Protein AF-A0A660LXD8-F1 (afdb_monomer_lite)

Radius of gyration: 18.15 Å; chains: 1; bounding box: 42×40×46 Å

Secondary structure (DSSP, 8-state):
-PPPPP-TT-EEEE--SSS-GGGS-HHHHHHHHHHHHHTT-EEEE-TTTT----SSS--HHHHHHHHHTS---TTS----S---SS-SSPP---TTSEEEEE-STT-EEEEE---

Sequence (115 aa):
MIPDKLKPGDEVRIVAPARSASDIDERVLDRAKAALESLGLKVTFSKNAFSRSQRGCPTDDMISDIILSKNIDPKIPVIVNLDFGHTDPKFTYPVGGKCKVVAGYGTKIVIRCDD

Foldseek 3Di:
DDDDDDDQPEEDEDAAFFAAPLVDDPVVVVVVCVVCVVRNYHYHYFPCNRPHPHPRGGDPSSVVSVVVVDPDDPPDDDDDDAADPPDPPHDDADDVWDWDFDDDVPTDIDTDPDD

Structure (mmCIF, N/CA/C/O backbone):
data_AF-A0A660LXD8-F1
#
_entry.id   AF-A0A660LXD8-F1
#
loop_
_atom_site.group_PDB
_atom_site.id
_atom_site.type_symbol
_atom_site.label_atom_id
_atom_site.label_alt_id
_atom_site.label_comp_id
_atom_site.label_asym_id
_atom_site.label_entity_id
_atom_site.label_seq_id
_atom_site.pdbx_PDB_ins_code
_atom_site.Cartn_x
_atom_site.Cartn_y
_atom_site.Cartn_z
_atom_site.occupancy
_atom_site.B_iso_or_equiv
_atom_site.auth_seq_id
_atom_site.auth_comp_id
_atom_site.auth_asym_id
_atom_site.auth_atom_id
_atom_site.pdbx_PDB_model_num
ATOM 1 N N . MET A 1 1 ? -6.206 -18.544 -4.275 1.00 65.62 1 MET A N 1
ATOM 2 C CA . MET A 1 1 ? -6.345 -18.411 -2.809 1.00 65.62 1 MET A CA 1
ATOM 3 C C . MET A 1 1 ? -7.275 -17.241 -2.552 1.00 65.62 1 MET A C 1
ATOM 5 O O . MET A 1 1 ? -7.043 -16.188 -3.130 1.00 65.62 1 MET A O 1
ATOM 9 N N . ILE A 1 2 ? -8.344 -17.439 -1.785 1.00 78.88 2 ILE A N 1
ATOM 10 C CA . ILE A 1 2 ? -9.266 -16.363 -1.400 1.00 78.88 2 ILE A CA 1
ATOM 11 C C . ILE A 1 2 ? -8.930 -16.026 0.059 1.00 78.88 2 ILE A C 1
ATOM 13 O O . ILE A 1 2 ? -8.917 -16.957 0.862 1.00 78.88 2 ILE A O 1
ATOM 17 N N . PRO A 1 3 ? -8.581 -14.770 0.396 1.00 84.38 3 PRO A N 1
ATOM 18 C CA . PRO A 1 3 ? -8.282 -14.397 1.775 1.00 84.38 3 PRO A CA 1
ATOM 19 C C . PRO A 1 3 ? -9.544 -14.445 2.645 1.00 84.38 3 PRO A C 1
ATOM 21 O O . PRO A 1 3 ? -10.664 -14.336 2.137 1.00 84.38 3 PRO A O 1
ATOM 24 N N . ASP A 1 4 ? -9.354 -14.569 3.959 1.00 90.94 4 ASP A N 1
ATOM 25 C CA . ASP A 1 4 ? -10.452 -14.481 4.919 1.00 90.94 4 ASP A CA 1
ATOM 26 C C . ASP A 1 4 ? -11.161 -13.122 4.829 1.00 90.94 4 ASP A C 1
ATOM 28 O O . ASP A 1 4 ? -10.555 -12.085 4.542 1.00 90.94 4 ASP A O 1
ATOM 32 N N . LYS A 1 5 ? -12.476 -13.127 5.074 1.00 93.25 5 LYS A N 1
ATOM 33 C CA . LYS A 1 5 ? -13.266 -11.892 5.132 1.00 93.25 5 LYS A CA 1
ATOM 34 C C . LYS A 1 5 ? -12.878 -11.075 6.362 1.00 93.25 5 LYS A C 1
ATOM 36 O O . LYS A 1 5 ? -12.697 -11.646 7.436 1.00 93.25 5 LYS A O 1
ATOM 41 N N . LEU A 1 6 ? -12.861 -9.751 6.196 1.00 94.06 6 LEU A N 1
ATOM 42 C CA . LEU A 1 6 ? -12.657 -8.806 7.291 1.00 94.06 6 LEU A CA 1
ATOM 43 C C . LEU A 1 6 ? -13.751 -8.933 8.356 1.00 94.06 6 LEU A C 1
ATOM 45 O O . LEU A 1 6 ? -14.929 -9.143 8.041 1.00 94.06 6 LEU A O 1
ATOM 49 N N . LYS A 1 7 ? -13.348 -8.759 9.610 1.00 96.00 7 LYS A N 1
ATOM 50 C CA . LYS A 1 7 ? -14.187 -8.782 10.807 1.00 96.00 7 LYS A CA 1
ATOM 51 C C . LYS A 1 7 ? -13.962 -7.506 11.627 1.00 96.00 7 LYS A C 1
ATOM 53 O O . LYS A 1 7 ? -12.890 -6.906 11.548 1.00 96.00 7 LYS A O 1
ATOM 58 N N . PRO A 1 8 ? -14.941 -7.089 12.448 1.00 96.25 8 PRO A N 1
ATOM 59 C CA . PRO A 1 8 ? -14.709 -6.045 13.439 1.00 96.25 8 PRO A CA 1
ATOM 60 C C . PRO A 1 8 ? -13.499 -6.389 14.322 1.00 96.25 8 PRO A C 1
ATOM 62 O O . PRO A 1 8 ? -13.379 -7.514 14.804 1.00 96.25 8 PRO A O 1
ATOM 65 N N . GLY A 1 9 ? -12.610 -5.421 14.517 1.00 94.69 9 GLY A N 1
ATOM 66 C CA . GLY A 1 9 ? -11.327 -5.551 15.206 1.00 94.69 9 GLY A CA 1
ATOM 67 C C . GLY A 1 9 ? -10.125 -5.704 14.271 1.00 94.69 9 GLY A C 1
ATOM 68 O O . GLY A 1 9 ? -9.003 -5.435 14.704 1.00 94.69 9 GLY A O 1
ATOM 69 N N . ASP A 1 10 ? -10.335 -6.075 13.004 1.00 95.62 10 ASP A N 1
ATOM 70 C CA . ASP A 1 10 ? -9.240 -6.246 12.047 1.00 95.62 10 ASP A CA 1
ATOM 71 C C . ASP A 1 10 ? -8.562 -4.911 11.707 1.00 95.62 10 ASP A C 1
ATOM 73 O O . ASP A 1 10 ? -9.196 -3.853 11.629 1.00 95.62 10 ASP A O 1
ATOM 77 N N . GLU A 1 11 ? -7.248 -4.963 11.471 1.00 94.19 11 GLU A N 1
ATOM 78 C CA . GLU A 1 11 ? -6.471 -3.805 11.031 1.00 94.19 11 GLU A CA 1
ATOM 79 C C . GLU A 1 11 ? -6.542 -3.632 9.510 1.00 94.19 11 GLU A C 1
ATOM 81 O O . GLU A 1 11 ? -6.246 -4.548 8.740 1.00 94.19 11 GLU A O 1
ATOM 86 N N . VAL A 1 12 ? -6.848 -2.409 9.076 1.00 93.00 12 VAL A N 1
ATOM 87 C CA . VAL A 1 12 ? -6.670 -1.955 7.697 1.00 93.00 12 VAL A CA 1
ATOM 88 C C . VAL A 1 12 ? -5.561 -0.914 7.675 1.00 93.00 12 VAL A C 1
ATOM 90 O O . VAL A 1 12 ? -5.711 0.195 8.18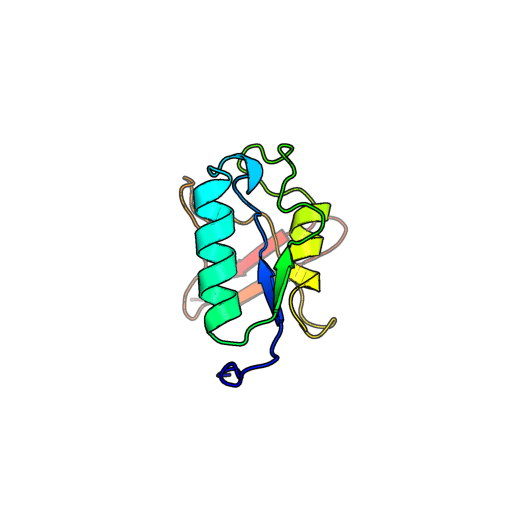8 1.00 93.00 12 VAL A O 1
ATOM 93 N N . ARG A 1 13 ? -4.441 -1.271 7.044 1.00 94.50 13 ARG A N 1
ATOM 94 C CA . ARG A 1 13 ? -3.315 -0.363 6.833 1.00 94.50 13 ARG A CA 1
ATOM 95 C C . ARG A 1 13 ? -3.412 0.328 5.480 1.00 94.50 13 ARG A C 1
ATOM 97 O O . ARG A 1 13 ? -3.423 -0.328 4.439 1.00 94.50 13 ARG A O 1
ATOM 104 N N . ILE A 1 14 ? -3.421 1.653 5.502 1.00 93.44 14 ILE A N 1
ATOM 105 C CA . ILE A 1 14 ? -3.383 2.511 4.324 1.00 93.44 14 ILE A CA 1
ATOM 106 C C . ILE A 1 14 ? -1.927 2.714 3.898 1.00 93.44 14 ILE A C 1
ATOM 108 O O . ILE A 1 14 ? -1.087 3.161 4.681 1.00 93.44 14 ILE A O 1
ATOM 112 N N . VAL A 1 15 ? -1.642 2.395 2.637 1.00 92.19 15 VAL A N 1
ATOM 113 C CA . VAL A 1 15 ? -0.357 2.629 1.964 1.00 92.19 15 VAL A CA 1
ATOM 114 C C . VAL A 1 15 ? -0.594 3.569 0.786 1.00 92.19 15 VAL A C 1
ATOM 116 O O . VAL A 1 15 ? -1.609 3.454 0.100 1.00 92.19 15 VAL A O 1
ATOM 119 N N . ALA A 1 16 ? 0.330 4.495 0.537 1.00 89.94 16 ALA A N 1
ATOM 120 C CA . ALA A 1 16 ? 0.173 5.509 -0.504 1.00 89.94 16 ALA A CA 1
ATOM 121 C C . ALA A 1 16 ? 1.431 5.555 -1.391 1.00 89.94 16 ALA A C 1
ATOM 123 O O . ALA A 1 16 ? 2.289 6.392 -1.149 1.00 89.94 16 ALA A O 1
ATOM 124 N N . PRO A 1 17 ? 1.595 4.619 -2.351 1.00 84.75 17 PRO A N 1
ATOM 125 C CA . PRO A 1 17 ? 2.845 4.442 -3.100 1.00 84.75 17 PRO A CA 1
ATOM 126 C C . PRO A 1 17 ? 3.029 5.380 -4.303 1.00 84.75 17 PRO A C 1
ATOM 128 O O . PRO A 1 17 ? 4.151 5.528 -4.781 1.00 84.75 17 PRO A O 1
ATOM 131 N N . ALA A 1 18 ? 1.940 5.955 -4.826 1.00 81.50 18 ALA A N 1
ATOM 132 C CA . ALA A 1 18 ? 1.958 6.768 -6.047 1.00 81.50 18 ALA A CA 1
ATOM 133 C C . ALA A 1 18 ? 1.758 8.272 -5.797 1.00 81.50 18 ALA A C 1
ATOM 135 O O . ALA A 1 18 ? 2.420 9.096 -6.428 1.00 81.50 18 ALA A O 1
ATOM 136 N N . ARG A 1 19 ? 0.828 8.633 -4.903 1.00 84.31 19 ARG A N 1
ATOM 137 C CA . ARG A 1 19 ? 0.614 10.010 -4.439 1.00 84.31 19 ARG A CA 1
ATOM 138 C C . ARG A 1 19 ? 0.560 10.034 -2.922 1.00 84.31 19 ARG A C 1
ATOM 140 O O . ARG A 1 19 ? 0.137 9.058 -2.305 1.00 84.31 19 ARG A O 1
ATOM 147 N N . SER A 1 20 ? 0.956 11.161 -2.342 1.00 89.06 20 SER A N 1
ATOM 148 C CA . SER A 1 20 ? 0.957 11.339 -0.897 1.00 89.06 20 SER A CA 1
ATOM 149 C C . SER A 1 20 ? -0.473 11.431 -0.371 1.00 89.06 20 SER A C 1
ATOM 151 O O . SER A 1 20 ? -1.305 12.124 -0.954 1.00 89.06 20 SER A O 1
ATOM 153 N N . ALA A 1 21 ? -0.756 10.819 0.779 1.00 90.25 21 ALA A N 1
ATOM 154 C CA . ALA A 1 21 ? -2.004 11.068 1.501 1.00 90.25 21 ALA A CA 1
ATOM 155 C C . ALA A 1 21 ? -2.150 12.553 1.888 1.00 90.25 21 ALA A C 1
ATOM 157 O O . ALA A 1 21 ? -3.266 13.048 1.997 1.00 90.25 21 ALA A O 1
ATOM 158 N N . SER A 1 22 ? -1.034 13.285 1.998 1.00 90.69 22 SER A N 1
ATOM 159 C CA . SER A 1 22 ? -1.000 14.737 2.221 1.00 90.69 22 SER A CA 1
ATOM 160 C C . SER A 1 22 ? -1.496 15.566 1.030 1.00 90.69 22 SER A C 1
ATOM 162 O O . SER A 1 22 ? -1.546 16.792 1.133 1.00 90.69 22 SER A O 1
ATOM 164 N N . ASP A 1 23 ? -1.765 14.945 -0.121 1.00 90.06 23 ASP A N 1
ATOM 165 C CA . ASP A 1 23 ? -2.377 15.608 -1.279 1.00 90.06 23 ASP A CA 1
ATOM 166 C C . ASP A 1 23 ? -3.917 15.587 -1.200 1.00 90.06 23 ASP A C 1
ATOM 168 O O . ASP A 1 23 ? -4.590 16.220 -2.014 1.00 90.06 23 ASP A O 1
ATOM 172 N N . ILE A 1 24 ? -4.478 14.854 -0.233 1.00 90.81 24 ILE A N 1
ATOM 173 C CA . ILE A 1 24 ? -5.913 14.759 0.039 1.00 90.81 24 ILE A CA 1
ATOM 174 C C . ILE A 1 24 ? -6.269 15.780 1.125 1.00 90.81 24 ILE A C 1
ATOM 176 O O . ILE A 1 24 ? -5.522 15.962 2.083 1.00 90.81 24 ILE A O 1
ATOM 180 N N . ASP A 1 25 ? -7.423 16.435 0.984 1.00 95.12 25 ASP A N 1
ATOM 181 C CA . ASP A 1 25 ? -7.952 17.332 2.014 1.00 95.12 25 ASP A CA 1
ATOM 182 C C . ASP A 1 25 ? -8.145 16.590 3.348 1.00 95.12 25 ASP A C 1
ATOM 184 O O . ASP A 1 25 ? -8.709 15.493 3.391 1.00 95.12 25 ASP A O 1
ATOM 188 N N . GLU A 1 26 ? -7.700 17.204 4.444 1.00 94.06 26 GLU A N 1
ATOM 189 C CA . GLU A 1 26 ? -7.715 16.601 5.781 1.00 94.06 26 GLU A CA 1
ATOM 190 C C . GLU A 1 26 ? -9.126 16.166 6.202 1.00 94.06 26 GLU A C 1
ATOM 192 O O . GLU A 1 26 ? -9.312 15.060 6.705 1.00 94.06 26 GLU A O 1
ATOM 197 N N . ARG A 1 27 ? -10.161 16.956 5.882 1.00 95.81 27 ARG A N 1
ATOM 198 C CA . ARG A 1 27 ? -11.550 16.615 6.234 1.00 95.81 27 ARG A CA 1
ATOM 199 C C . ARG A 1 27 ? -12.045 15.406 5.456 1.00 95.81 27 ARG A C 1
ATOM 201 O O . ARG A 1 27 ? -12.890 14.657 5.946 1.00 95.81 27 ARG A O 1
ATOM 208 N N . VAL A 1 28 ? -11.570 15.232 4.224 1.00 96.12 28 VAL A N 1
ATOM 209 C CA . VAL A 1 28 ? -11.881 14.050 3.413 1.00 96.12 28 VAL A CA 1
ATOM 210 C C . VAL A 1 28 ? -11.194 12.825 4.004 1.00 96.12 28 VAL A C 1
ATOM 212 O O . VAL A 1 28 ? -11.834 11.779 4.129 1.00 96.12 28 VAL A O 1
ATOM 215 N N . LEU A 1 29 ? -9.932 12.960 4.415 1.00 94.62 29 LEU A N 1
ATOM 216 C CA . LEU A 1 29 ? -9.181 11.880 5.045 1.00 94.62 29 LEU A CA 1
ATOM 217 C C . LEU A 1 29 ? -9.820 11.442 6.370 1.00 94.62 29 LEU A C 1
ATOM 219 O O . LEU A 1 29 ? -10.026 10.247 6.580 1.00 94.62 29 LEU A O 1
ATOM 223 N N . ASP A 1 30 ? -10.219 12.395 7.211 1.00 96.25 30 ASP A N 1
ATOM 224 C CA . ASP A 1 30 ? -10.890 12.131 8.485 1.00 96.25 30 ASP A CA 1
ATOM 225 C C . ASP A 1 30 ? -12.237 11.441 8.290 1.00 96.25 30 ASP A C 1
ATOM 227 O O . ASP A 1 30 ? -12.547 10.468 8.976 1.00 96.25 30 ASP A O 1
ATOM 231 N N . ARG A 1 31 ? -13.033 11.891 7.312 1.00 97.62 31 ARG A N 1
ATOM 232 C CA . ARG A 1 31 ? -14.303 11.235 6.969 1.00 97.62 31 ARG A CA 1
ATOM 233 C C . ARG A 1 31 ? -14.086 9.808 6.487 1.00 97.62 31 ARG A C 1
ATOM 235 O O . ARG A 1 31 ? -14.823 8.916 6.897 1.00 97.62 31 ARG A O 1
ATOM 242 N N . ALA A 1 32 ? -13.088 9.584 5.634 1.00 96.06 32 ALA A N 1
ATOM 243 C CA . ALA A 1 32 ? -12.762 8.251 5.140 1.00 96.06 32 ALA A CA 1
ATOM 244 C C . ALA A 1 32 ? -12.299 7.330 6.278 1.00 96.06 32 ALA A C 1
ATOM 246 O O . ALA A 1 32 ? -12.748 6.187 6.370 1.00 96.06 32 ALA A O 1
ATOM 247 N N . LYS A 1 33 ? -11.455 7.843 7.179 1.00 96.50 33 LYS A N 1
ATOM 248 C CA . LYS A 1 33 ? -11.001 7.121 8.368 1.00 96.50 33 LYS A CA 1
ATOM 249 C C . LYS A 1 33 ? -12.173 6.772 9.287 1.00 96.50 33 LYS A C 1
ATOM 251 O O . LYS A 1 33 ? -12.357 5.599 9.593 1.00 96.50 33 LYS A O 1
ATOM 256 N N . ALA A 1 34 ? -13.002 7.751 9.646 1.00 97.38 34 ALA A N 1
ATOM 257 C CA . ALA A 1 34 ? -14.167 7.546 10.502 1.00 97.38 34 ALA A CA 1
ATOM 258 C C . ALA A 1 34 ? -15.169 6.555 9.890 1.00 97.38 34 ALA A C 1
ATOM 260 O O . ALA A 1 34 ? -15.743 5.738 10.604 1.00 97.38 34 ALA A O 1
ATOM 261 N N . ALA A 1 35 ? -15.354 6.578 8.566 1.00 97.62 35 ALA A N 1
ATOM 262 C CA . ALA A 1 35 ? -16.205 5.614 7.880 1.00 97.62 35 ALA A CA 1
ATOM 263 C C . ALA A 1 35 ? -15.674 4.181 8.039 1.00 97.62 35 ALA A C 1
ATOM 265 O O . ALA A 1 35 ? -16.442 3.288 8.389 1.00 97.62 35 ALA A O 1
ATOM 266 N N . LEU A 1 36 ? -14.371 3.958 7.852 1.00 96.19 36 LEU A N 1
ATOM 267 C CA . LEU A 1 36 ? -13.753 2.643 8.049 1.00 96.19 36 LEU A CA 1
ATOM 268 C C . LEU A 1 36 ? -13.802 2.199 9.519 1.00 96.19 36 LEU A C 1
ATOM 270 O O . LEU A 1 36 ? -14.152 1.055 9.801 1.00 96.19 36 LEU A O 1
ATOM 274 N N . GLU A 1 37 ? -13.520 3.104 10.455 1.00 97.19 37 GLU A N 1
ATOM 275 C CA . GLU A 1 37 ? -13.595 2.824 11.895 1.00 97.19 37 GLU A CA 1
ATOM 276 C C . GLU A 1 37 ? -15.029 2.522 12.353 1.00 97.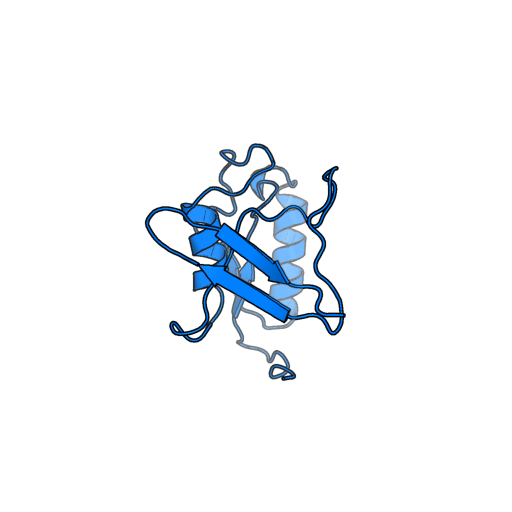19 37 GLU A C 1
ATOM 278 O O . GLU A 1 37 ? -15.232 1.657 13.205 1.00 97.19 37 GLU A O 1
ATOM 283 N N . SER A 1 38 ? -16.044 3.138 11.735 1.00 97.31 38 SER A N 1
ATOM 284 C CA . SER A 1 38 ? -17.459 2.852 12.025 1.00 97.31 38 SER A CA 1
ATOM 285 C C . SER A 1 38 ? -17.882 1.425 11.651 1.00 97.31 38 SER A C 1
ATOM 287 O O . SER A 1 38 ? -18.831 0.893 12.223 1.00 97.31 38 SER A O 1
ATOM 289 N N . LEU A 1 39 ? -17.143 0.773 10.744 1.00 96.19 39 LEU A N 1
ATOM 290 C CA . LEU A 1 39 ? -17.300 -0.649 10.414 1.00 96.19 39 LEU A CA 1
ATOM 291 C C . LEU A 1 39 ? -16.627 -1.573 11.447 1.00 96.19 39 LEU A C 1
ATOM 293 O O . LEU A 1 39 ? -16.600 -2.790 11.266 1.00 96.19 39 LEU A O 1
ATOM 297 N N . GLY A 1 40 ? -16.067 -1.009 12.521 1.00 96.44 40 GLY A N 1
ATOM 298 C CA . GLY A 1 40 ? -15.324 -1.729 13.549 1.00 96.44 40 GLY A CA 1
ATOM 299 C C . GLY A 1 40 ? -13.878 -2.032 13.165 1.00 96.44 40 GLY A C 1
ATOM 300 O O . GLY A 1 40 ? -13.258 -2.858 13.822 1.00 96.44 40 GLY A O 1
ATOM 301 N N . LEU A 1 41 ? -13.333 -1.419 12.111 1.00 97.19 41 LEU A N 1
ATOM 302 C CA . LEU A 1 41 ? -11.963 -1.667 11.655 1.00 97.19 41 LEU A CA 1
ATOM 303 C C . LEU A 1 41 ? -10.971 -0.734 12.353 1.00 97.19 41 LEU A C 1
ATOM 305 O O . LEU A 1 41 ? -11.264 0.431 12.613 1.00 97.19 41 LEU A O 1
ATOM 309 N N . LYS A 1 42 ? -9.755 -1.217 12.598 1.00 96.62 42 LYS A N 1
ATOM 310 C CA .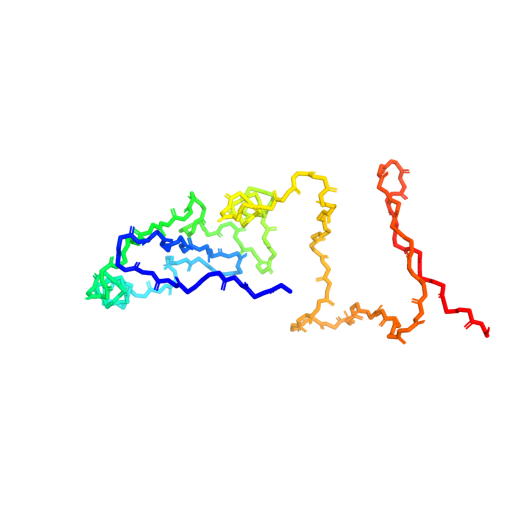 LYS A 1 42 ? -8.650 -0.389 13.090 1.00 96.62 42 LYS A CA 1
ATOM 311 C C . LYS A 1 42 ? -7.883 0.188 11.904 1.00 96.62 42 LYS A C 1
ATOM 313 O O . LYS A 1 42 ? -7.200 -0.548 11.197 1.00 96.62 42 LYS A O 1
ATOM 318 N N . VAL A 1 43 ? -7.961 1.499 11.692 1.00 96.31 43 VAL A N 1
ATOM 319 C CA . VAL A 1 43 ? -7.272 2.155 10.569 1.00 96.31 43 VAL A CA 1
ATOM 320 C C . VAL A 1 43 ? -5.872 2.607 10.978 1.00 96.31 43 VAL A C 1
ATOM 322 O O . VAL A 1 43 ? -5.703 3.353 11.943 1.00 96.31 43 VAL A O 1
ATOM 325 N N . THR A 1 44 ? -4.857 2.194 10.219 1.00 95.19 44 THR A N 1
ATOM 326 C CA . THR A 1 44 ? -3.466 2.646 10.383 1.00 95.19 44 THR A CA 1
ATOM 327 C C . THR A 1 44 ? -2.914 3.190 9.070 1.00 95.19 44 THR A C 1
ATOM 329 O O . THR A 1 44 ? -3.407 2.864 7.994 1.00 95.19 44 THR A O 1
ATOM 332 N N . PHE A 1 45 ? -1.881 4.027 9.140 1.00 93.94 45 PHE A N 1
ATOM 333 C CA . PHE A 1 45 ? -1.167 4.539 7.968 1.00 93.94 45 PHE A CA 1
ATOM 334 C C . PHE A 1 45 ? 0.269 4.023 7.979 1.00 93.94 45 PHE A C 1
ATOM 336 O O . PHE A 1 45 ? 0.876 3.892 9.044 1.00 93.94 45 PHE A O 1
ATOM 343 N N . SER A 1 46 ? 0.817 3.719 6.803 1.00 93.06 46 SER A N 1
ATOM 344 C CA . SER A 1 46 ? 2.225 3.343 6.682 1.00 93.06 46 SER A CA 1
ATOM 345 C C . SER A 1 46 ? 3.146 4.526 6.979 1.00 93.06 46 SER A C 1
ATOM 347 O O . SER A 1 46 ? 2.744 5.688 6.871 1.00 93.06 46 SER A O 1
ATOM 349 N N . LYS A 1 47 ? 4.403 4.229 7.326 1.00 91.75 47 LYS A N 1
ATOM 350 C CA . LYS A 1 47 ? 5.402 5.236 7.705 1.00 91.75 47 LYS A CA 1
ATOM 351 C C . LYS A 1 47 ? 5.522 6.344 6.654 1.00 91.75 47 LYS A C 1
ATOM 353 O O . LYS A 1 47 ? 5.636 7.514 7.009 1.00 91.75 47 LYS A O 1
ATOM 358 N N . ASN A 1 48 ? 5.464 5.981 5.374 1.00 91.56 48 ASN A N 1
ATOM 359 C CA . ASN A 1 48 ? 5.661 6.903 4.260 1.00 91.56 48 ASN A CA 1
ATOM 360 C C . ASN A 1 48 ? 4.360 7.354 3.581 1.00 91.56 48 ASN A C 1
ATOM 362 O O . ASN A 1 48 ? 4.431 8.037 2.559 1.00 91.56 48 ASN A O 1
ATOM 366 N N . ALA A 1 49 ? 3.182 7.031 4.129 1.00 91.12 49 ALA A N 1
ATOM 367 C CA . ALA A 1 49 ? 1.898 7.366 3.503 1.00 91.12 49 ALA A CA 1
ATOM 368 C C . ALA A 1 49 ? 1.727 8.877 3.244 1.00 91.12 49 ALA A C 1
ATOM 370 O O . ALA A 1 49 ? 1.116 9.278 2.258 1.00 91.12 49 ALA A O 1
ATOM 371 N N . PHE A 1 50 ? 2.318 9.718 4.095 1.00 91.69 50 PHE A N 1
ATOM 372 C CA . PHE A 1 50 ? 2.263 11.181 3.997 1.00 91.69 50 PHE A CA 1
ATOM 373 C C . PHE A 1 50 ? 3.517 11.802 3.362 1.00 91.69 50 PHE A C 1
ATOM 375 O O . PHE A 1 50 ? 3.586 13.022 3.200 1.00 91.69 50 PHE A O 1
ATOM 382 N N . SER A 1 51 ? 4.500 10.991 2.954 1.00 88.81 51 SER A N 1
ATOM 383 C CA . SER A 1 51 ? 5.714 11.487 2.300 1.00 88.81 51 SER A CA 1
ATOM 384 C C . SER A 1 51 ? 5.406 12.035 0.906 1.00 88.81 51 SER A C 1
ATOM 386 O O . SER A 1 51 ? 4.660 11.421 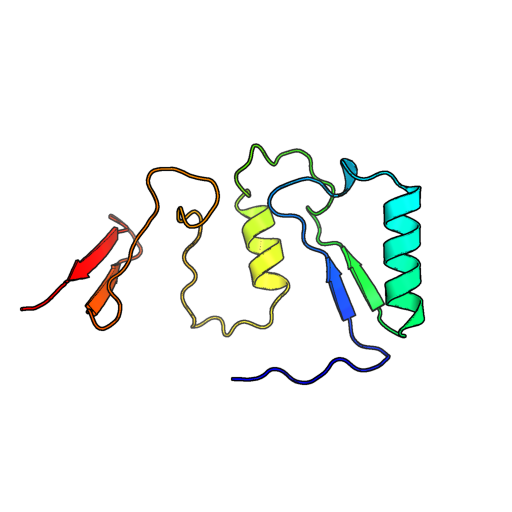0.142 1.00 88.81 51 SER A O 1
ATOM 388 N N . ARG A 1 52 ? 6.014 13.175 0.555 1.00 85.12 52 ARG A N 1
ATOM 389 C CA . ARG A 1 52 ? 5.953 13.797 -0.782 1.00 85.12 52 ARG A CA 1
ATOM 390 C C . ARG A 1 52 ? 7.185 13.496 -1.646 1.00 85.12 52 ARG A C 1
ATOM 392 O O . ARG A 1 52 ? 7.398 14.140 -2.666 1.00 85.12 52 ARG A O 1
ATOM 399 N N . SER A 1 53 ? 7.998 12.510 -1.267 1.00 74.94 53 SER A N 1
ATOM 400 C CA . SER A 1 53 ? 9.152 12.063 -2.068 1.00 74.94 53 SER A CA 1
ATOM 401 C C . SER A 1 53 ? 8.760 11.331 -3.362 1.00 74.94 53 SER A C 1
ATOM 403 O O . SER A 1 53 ? 9.618 11.050 -4.196 1.00 74.94 53 SER A O 1
ATOM 405 N N . GLN A 1 54 ? 7.472 11.031 -3.534 1.00 66.38 54 GLN A N 1
ATOM 406 C CA . GLN A 1 54 ? 6.901 10.276 -4.644 1.00 66.38 54 GLN A CA 1
ATOM 407 C C . GLN A 1 54 ? 6.854 11.128 -5.916 1.00 66.38 54 GLN A C 1
ATOM 409 O O . GLN A 1 54 ? 5.969 11.963 -6.086 1.00 66.38 54 GLN A O 1
ATOM 414 N N . ARG A 1 55 ? 7.792 10.922 -6.844 1.00 66.19 55 ARG A N 1
ATOM 415 C CA . ARG A 1 55 ? 7.756 11.557 -8.178 1.00 66.19 55 ARG A CA 1
ATOM 416 C C . ARG A 1 55 ? 7.137 10.625 -9.220 1.00 66.19 55 ARG A C 1
ATOM 418 O O . ARG A 1 55 ? 7.745 10.364 -10.250 1.00 66.19 55 ARG A O 1
ATOM 425 N N . GLY A 1 56 ? 5.976 10.050 -8.915 1.00 68.00 56 GLY A N 1
ATOM 426 C CA . GLY A 1 56 ? 5.317 9.059 -9.778 1.00 68.00 56 GLY A CA 1
ATOM 427 C C . GLY A 1 56 ? 5.920 7.649 -9.726 1.00 68.00 56 GLY A C 1
ATOM 428 O O . GLY A 1 56 ? 5.302 6.721 -10.235 1.00 68.00 56 GLY A O 1
ATOM 429 N N . CYS A 1 57 ? 7.057 7.472 -9.047 1.00 72.75 57 CYS A N 1
ATOM 430 C CA . CYS A 1 57 ? 7.636 6.171 -8.729 1.00 72.75 57 CYS A CA 1
ATOM 431 C C . CYS A 1 57 ? 7.770 6.017 -7.204 1.00 72.75 57 CYS A C 1
ATOM 433 O O . CYS A 1 57 ? 8.217 6.965 -6.543 1.00 72.75 57 CYS A O 1
ATOM 435 N N . PRO A 1 58 ? 7.406 4.854 -6.638 1.00 82.31 58 PRO A N 1
ATOM 436 C CA . PRO A 1 58 ? 7.627 4.572 -5.226 1.00 82.31 58 PRO A CA 1
ATOM 437 C C . PRO A 1 58 ? 9.128 4.449 -4.934 1.00 82.31 58 PRO A C 1
ATOM 439 O O . PRO A 1 58 ? 9.891 3.933 -5.750 1.00 82.31 58 PRO A O 1
ATOM 442 N N . THR A 1 59 ? 9.558 4.912 -3.761 1.00 86.62 59 THR A N 1
ATOM 443 C CA . THR A 1 59 ? 10.924 4.677 -3.266 1.00 86.62 59 THR A CA 1
ATOM 444 C C . THR A 1 59 ? 11.037 3.296 -2.613 1.00 86.62 59 THR A C 1
ATOM 446 O O . THR A 1 59 ? 10.024 2.681 -2.272 1.00 86.62 59 THR A O 1
ATOM 449 N N . ASP A 1 60 ? 12.259 2.821 -2.369 1.00 87.12 60 ASP A N 1
ATOM 450 C CA . ASP A 1 60 ? 12.506 1.525 -1.714 1.00 87.12 60 ASP A CA 1
ATOM 451 C C . ASP A 1 60 ? 11.837 1.417 -0.331 1.00 87.12 60 ASP A C 1
ATOM 453 O O . ASP A 1 60 ? 11.259 0.384 0.014 1.00 87.12 60 ASP A O 1
ATOM 457 N N . ASP A 1 61 ? 11.823 2.507 0.441 1.00 86.94 61 ASP A N 1
ATOM 458 C CA . ASP A 1 61 ? 11.128 2.571 1.734 1.00 86.94 61 ASP A CA 1
ATOM 459 C C . ASP A 1 61 ? 9.610 2.385 1.590 1.00 86.94 61 ASP A C 1
ATOM 461 O O . ASP A 1 61 ? 8.950 1.781 2.434 1.00 86.94 61 ASP A O 1
ATOM 465 N N . MET A 1 62 ? 9.034 2.884 0.501 1.00 87.69 62 MET A N 1
ATOM 466 C CA . MET A 1 62 ? 7.601 2.786 0.230 1.00 87.69 62 MET A CA 1
ATOM 467 C C . MET A 1 62 ? 7.208 1.423 -0.317 1.00 87.69 62 MET A C 1
ATOM 469 O O . MET A 1 62 ? 6.155 0.887 0.023 1.00 87.69 62 MET A O 1
ATOM 473 N N . ILE A 1 63 ? 8.073 0.844 -1.142 1.00 88.69 63 ILE A N 1
ATOM 474 C CA . ILE A 1 63 ? 7.977 -0.555 -1.542 1.00 88.69 63 ILE A CA 1
ATOM 475 C C . ILE A 1 63 ? 8.003 -1.439 -0.292 1.00 88.69 63 ILE A C 1
ATOM 477 O O . ILE A 1 63 ? 7.176 -2.342 -0.161 1.00 88.69 63 ILE A O 1
ATOM 481 N N . SER A 1 64 ? 8.890 -1.137 0.657 1.00 87.81 64 SER A N 1
ATOM 482 C CA . SER A 1 64 ? 8.970 -1.850 1.931 1.00 87.81 64 SER A CA 1
ATOM 483 C C . SER A 1 64 ? 7.680 -1.707 2.737 1.00 87.81 64 SER A C 1
ATOM 485 O O . SER A 1 64 ? 7.164 -2.713 3.216 1.00 87.81 64 SER A O 1
ATOM 487 N N . ASP A 1 65 ? 7.092 -0.508 2.814 1.00 89.62 65 ASP A N 1
ATOM 488 C CA . ASP A 1 65 ? 5.776 -0.307 3.438 1.00 89.62 65 ASP A CA 1
ATOM 489 C C . ASP A 1 65 ? 4.699 -1.213 2.816 1.00 89.62 65 ASP A C 1
ATOM 491 O O . ASP A 1 65 ? 3.897 -1.796 3.545 1.00 89.62 65 ASP A O 1
ATOM 495 N N . ILE A 1 66 ? 4.680 -1.370 1.486 1.00 88.00 66 ILE A N 1
ATOM 496 C CA . ILE A 1 66 ? 3.722 -2.248 0.795 1.00 88.00 66 ILE A CA 1
ATOM 497 C C . ILE A 1 66 ? 3.975 -3.712 1.155 1.00 88.00 66 ILE A C 1
ATOM 499 O O . ILE A 1 66 ? 3.048 -4.396 1.591 1.00 88.00 66 ILE A O 1
ATOM 503 N N . ILE A 1 67 ? 5.208 -4.195 0.988 1.00 87.44 67 ILE A N 1
ATOM 504 C CA . ILE A 1 67 ? 5.553 -5.607 1.202 1.00 87.44 67 ILE A CA 1
ATOM 505 C C . ILE A 1 67 ? 5.307 -5.988 2.664 1.00 87.44 67 ILE A C 1
ATOM 507 O O . ILE A 1 67 ? 4.631 -6.977 2.926 1.00 87.44 67 ILE A O 1
ATOM 511 N N . LEU A 1 68 ? 5.773 -5.167 3.608 1.00 85.19 68 LEU A N 1
ATOM 512 C CA . LEU A 1 68 ? 5.642 -5.410 5.047 1.00 85.19 68 LEU A CA 1
ATOM 513 C C . LEU A 1 68 ? 4.224 -5.152 5.576 1.00 85.19 68 LEU A C 1
ATOM 515 O O . LEU A 1 68 ? 3.880 -5.626 6.657 1.00 85.19 68 LEU A O 1
ATOM 519 N N . SER A 1 69 ? 3.373 -4.425 4.838 1.00 85.50 69 SER A N 1
ATOM 520 C CA . SER A 1 69 ? 1.939 -4.337 5.164 1.00 85.50 69 SER A CA 1
ATOM 521 C C . SER A 1 69 ? 1.190 -5.648 4.919 1.00 85.50 69 SER A C 1
ATOM 523 O O . SER A 1 69 ? 0.046 -5.794 5.352 1.00 85.50 69 SER A O 1
ATOM 525 N N . LYS A 1 70 ? 1.806 -6.596 4.208 1.00 79.56 70 LYS A N 1
ATOM 526 C CA . LYS A 1 70 ? 1.231 -7.895 3.881 1.00 79.56 70 LYS A CA 1
ATOM 527 C C . LYS A 1 70 ? 2.032 -8.991 4.576 1.00 79.56 70 LYS A C 1
ATOM 529 O O . LYS A 1 70 ? 3.253 -8.938 4.648 1.00 79.56 70 LYS A O 1
ATOM 534 N N . ASN A 1 71 ? 1.345 -10.033 5.034 1.00 76.81 71 ASN A N 1
ATOM 535 C CA . ASN A 1 71 ? 2.008 -11.247 5.501 1.00 76.81 71 ASN A CA 1
ATOM 536 C C . ASN A 1 71 ? 2.363 -12.136 4.297 1.00 76.81 71 ASN A C 1
ATOM 538 O O . ASN A 1 71 ? 1.738 -13.171 4.067 1.00 76.81 71 ASN A O 1
ATOM 542 N N . ILE A 1 72 ? 3.279 -11.657 3.453 1.00 79.44 72 ILE A N 1
ATOM 543 C CA . ILE A 1 72 ? 3.793 -12.415 2.308 1.00 79.44 72 ILE A CA 1
ATOM 544 C C . ILE A 1 72 ? 4.855 -13.379 2.837 1.00 79.44 72 ILE A C 1
ATOM 546 O O . ILE A 1 72 ? 5.722 -12.975 3.610 1.00 79.44 72 ILE A O 1
ATOM 550 N N . ASP A 1 73 ? 4.796 -14.647 2.421 1.00 80.25 73 ASP A N 1
ATOM 551 C CA . ASP A 1 73 ? 5.847 -15.618 2.741 1.00 80.25 73 ASP A CA 1
ATOM 552 C C . ASP A 1 73 ? 7.200 -15.070 2.244 1.00 80.25 73 ASP A C 1
ATOM 554 O O . ASP A 1 73 ? 7.320 -14.760 1.054 1.00 80.25 73 ASP A O 1
ATOM 558 N N . PRO A 1 74 ? 8.225 -14.954 3.110 1.00 79.88 74 PRO A N 1
ATOM 559 C CA . PRO A 1 74 ? 9.523 -14.388 2.742 1.00 79.88 74 PRO A CA 1
ATOM 560 C C . PRO A 1 74 ? 10.240 -15.150 1.616 1.00 79.88 74 PRO A C 1
ATOM 562 O O . PRO A 1 74 ? 11.207 -14.641 1.052 1.00 79.88 74 PRO A O 1
ATOM 565 N N . LYS A 1 75 ? 9.795 -16.364 1.271 1.00 82.25 75 LYS A N 1
ATOM 566 C CA . LYS A 1 75 ? 10.313 -17.147 0.139 1.00 82.25 75 LYS A CA 1
ATOM 567 C C . LYS A 1 75 ? 9.723 -16.731 -1.208 1.00 82.25 75 LYS A C 1
ATOM 569 O O . LYS A 1 75 ? 10.231 -17.172 -2.239 1.00 82.25 75 LYS A O 1
ATOM 574 N N . ILE A 1 76 ? 8.657 -15.931 -1.228 1.00 82.62 76 ILE A N 1
ATOM 575 C CA . ILE A 1 76 ? 8.049 -15.445 -2.467 1.00 82.62 76 ILE A CA 1
ATOM 576 C C . ILE A 1 76 ? 8.908 -14.293 -3.008 1.00 82.62 76 ILE A C 1
ATOM 578 O O . ILE A 1 76 ? 9.015 -13.254 -2.354 1.00 82.62 76 ILE A O 1
ATOM 582 N N . PRO A 1 77 ? 9.514 -14.429 -4.202 1.00 81.69 77 PRO A N 1
ATOM 583 C CA . PRO A 1 77 ? 10.277 -13.343 -4.799 1.00 81.69 77 PRO A CA 1
ATOM 584 C C . PRO A 1 77 ? 9.344 -12.199 -5.209 1.00 81.69 77 PRO A C 1
ATOM 586 O O . PRO A 1 77 ? 8.310 -12.422 -5.840 1.00 81.69 77 PRO A O 1
ATOM 589 N N . VAL A 1 78 ? 9.737 -10.965 -4.892 1.00 84.56 78 VAL A N 1
ATOM 590 C CA . VAL A 1 78 ? 9.003 -9.749 -5.266 1.00 84.56 78 VAL A CA 1
ATOM 591 C C . VAL A 1 78 ? 9.795 -8.992 -6.328 1.00 84.56 78 VAL A C 1
ATOM 593 O O . VAL A 1 78 ? 10.985 -8.737 -6.159 1.00 84.56 78 VAL A O 1
ATOM 596 N N . ILE A 1 79 ? 9.128 -8.626 -7.423 1.00 84.94 79 ILE A N 1
ATOM 597 C CA . ILE A 1 79 ? 9.675 -7.755 -8.469 1.00 84.94 79 ILE A CA 1
ATOM 598 C C . ILE A 1 79 ? 8.917 -6.435 -8.410 1.00 84.94 79 ILE A C 1
ATOM 600 O O . ILE A 1 79 ? 7.688 -6.427 -8.344 1.00 84.94 79 ILE A O 1
ATOM 604 N N . VAL A 1 80 ? 9.650 -5.328 -8.433 1.00 84.81 80 VAL A N 1
ATOM 605 C CA . VAL A 1 80 ? 9.107 -3.970 -8.306 1.00 84.81 80 VAL A CA 1
ATOM 606 C C . VAL A 1 80 ? 9.536 -3.114 -9.492 1.00 84.81 80 VAL A C 1
ATOM 608 O O . VAL A 1 80 ? 10.427 -3.506 -10.242 1.00 84.81 80 VAL A O 1
ATOM 611 N N . ASN A 1 81 ? 8.895 -1.955 -9.659 1.00 80.31 81 ASN A N 1
ATOM 612 C CA . ASN A 1 81 ? 9.169 -1.002 -10.744 1.00 80.31 81 ASN A CA 1
ATOM 613 C C . ASN A 1 81 ? 8.992 -1.586 -12.158 1.00 80.31 81 ASN A C 1
ATOM 615 O O . ASN A 1 81 ? 9.729 -1.241 -13.075 1.00 80.31 81 ASN A O 1
ATOM 619 N N . LEU A 1 82 ? 8.013 -2.478 -12.334 1.00 84.38 82 LEU A N 1
ATOM 620 C CA . LEU A 1 82 ? 7.590 -2.941 -13.655 1.00 84.38 82 LEU A CA 1
ATOM 621 C C . LEU A 1 82 ? 6.476 -2.044 -14.217 1.00 84.38 82 LEU A C 1
ATOM 623 O O . LEU A 1 82 ? 5.549 -1.656 -13.502 1.00 84.38 82 LEU A O 1
ATOM 627 N N . ASP A 1 83 ? 6.544 -1.776 -15.518 1.00 83.81 83 ASP A N 1
ATOM 628 C CA . ASP A 1 83 ? 5.610 -0.917 -16.247 1.00 83.81 83 ASP A CA 1
ATOM 629 C C . ASP A 1 83 ? 4.298 -1.632 -16.610 1.00 83.81 83 ASP A C 1
ATOM 631 O O . ASP A 1 83 ? 4.169 -2.207 -17.685 1.00 83.81 83 ASP A O 1
ATOM 635 N N . PHE A 1 84 ? 3.294 -1.598 -15.730 1.00 77.00 84 PHE A N 1
ATOM 636 C CA . PHE A 1 84 ? 1.995 -2.263 -15.967 1.00 77.00 84 PHE A CA 1
ATOM 637 C C . PHE A 1 84 ? 0.795 -1.315 -16.133 1.00 77.00 84 PHE A C 1
ATOM 639 O O . PHE A 1 84 ? -0.314 -1.769 -16.411 1.00 77.00 84 PHE A O 1
ATOM 646 N N . GLY A 1 85 ? 0.982 -0.012 -15.913 1.00 75.81 85 GLY A N 1
ATOM 647 C CA . GLY A 1 85 ? -0.115 0.939 -15.697 1.00 75.81 85 GLY A CA 1
ATOM 648 C C . GLY A 1 85 ? -0.227 2.023 -16.765 1.00 75.81 85 GLY A C 1
ATOM 649 O O . GLY A 1 85 ? -0.286 1.743 -17.960 1.00 75.81 85 GLY A O 1
ATOM 650 N N . HIS A 1 86 ? -0.271 3.281 -16.321 1.00 81.44 86 HIS A N 1
ATOM 651 C CA . HIS A 1 86 ? -0.391 4.479 -17.164 1.00 81.44 86 HIS A CA 1
ATOM 652 C C . HIS A 1 86 ? 0.846 4.776 -18.036 1.00 81.44 86 HIS A C 1
ATOM 654 O O . HIS A 1 86 ? 0.856 5.786 -18.733 1.00 81.44 86 HIS A O 1
ATOM 660 N N . THR A 1 87 ? 1.878 3.927 -17.997 1.00 78.62 87 THR A N 1
ATOM 661 C CA . THR A 1 87 ? 3.129 4.088 -18.746 1.00 78.62 87 THR A CA 1
ATOM 662 C C . THR A 1 87 ? 3.052 3.466 -20.145 1.00 78.62 87 THR A C 1
ATOM 664 O O . THR A 1 87 ? 2.244 2.565 -20.401 1.00 78.62 87 THR A O 1
ATOM 667 N N . ASP A 1 88 ? 3.866 3.989 -21.061 1.00 81.12 88 ASP A N 1
ATOM 668 C CA . ASP A 1 88 ? 4.122 3.443 -22.395 1.00 81.12 88 ASP A CA 1
ATOM 669 C C . ASP A 1 88 ? 5.636 3.551 -22.664 1.00 81.12 88 ASP A C 1
ATOM 671 O O . ASP A 1 88 ? 6.196 4.629 -22.429 1.00 81.12 88 ASP A O 1
ATOM 675 N N . PRO A 1 89 ? 6.326 2.475 -23.089 1.00 84.75 89 PRO A N 1
ATOM 676 C CA . PRO A 1 89 ? 5.821 1.126 -23.380 1.00 84.75 89 PRO A CA 1
ATOM 677 C C . PRO A 1 89 ? 5.384 0.343 -22.128 1.00 84.75 89 PRO A C 1
ATOM 679 O O . PRO A 1 89 ? 5.882 0.573 -21.030 1.00 84.75 89 PRO A O 1
ATOM 682 N N . LYS A 1 90 ? 4.461 -0.616 -22.294 1.00 87.06 90 LYS A N 1
ATOM 683 C CA . LYS A 1 90 ? 4.032 -1.529 -21.216 1.00 87.06 90 LYS A CA 1
ATOM 684 C C . LYS A 1 90 ? 4.881 -2.795 -21.188 1.00 87.06 90 LYS A C 1
ATOM 686 O O . LYS A 1 90 ? 5.123 -3.412 -22.226 1.00 87.06 90 LYS A O 1
ATOM 691 N N . PHE A 1 91 ? 5.251 -3.241 -19.993 1.00 85.56 91 PHE A N 1
ATOM 692 C CA . PHE A 1 91 ? 5.756 -4.588 -19.778 1.00 85.56 91 PHE A CA 1
ATOM 693 C C . PHE A 1 91 ? 4.661 -5.602 -20.124 1.00 85.56 91 PHE A C 1
ATOM 695 O O . PHE A 1 91 ? 3.526 -5.522 -19.650 1.00 85.56 91 PHE A O 1
ATOM 702 N N . THR A 1 92 ? 5.015 -6.588 -20.940 1.00 84.00 92 THR A N 1
ATOM 703 C CA . THR A 1 92 ? 4.127 -7.677 -21.344 1.00 84.00 92 THR A CA 1
ATOM 704 C C . THR A 1 92 ? 4.784 -9.012 -21.027 1.00 84.00 92 THR A C 1
ATOM 706 O O . THR A 1 92 ? 6.007 -9.147 -21.052 1.00 84.00 92 THR A O 1
ATOM 709 N N . TYR A 1 93 ? 3.966 -10.009 -20.703 1.00 83.06 93 TYR A N 1
ATOM 710 C CA . TYR A 1 93 ? 4.413 -11.386 -20.544 1.00 83.06 93 TYR A CA 1
ATOM 711 C C . TYR A 1 93 ? 3.413 -12.330 -21.220 1.00 83.06 93 TYR A C 1
ATOM 713 O O . TYR A 1 93 ? 2.212 -12.046 -21.229 1.00 83.06 93 TYR A O 1
ATOM 721 N N . PRO A 1 94 ? 3.886 -13.435 -21.817 1.00 83.19 94 PRO A N 1
ATOM 722 C CA . PRO A 1 94 ? 3.035 -14.353 -22.552 1.00 83.19 94 PRO A CA 1
ATOM 723 C C . PRO A 1 94 ? 2.135 -15.132 -21.594 1.00 83.19 94 PRO A C 1
ATOM 725 O O . PRO A 1 94 ? 2.604 -15.746 -20.633 1.00 83.19 94 PRO A O 1
ATOM 728 N N . VAL A 1 95 ? 0.838 -15.162 -21.890 1.00 83.00 95 VAL A N 1
ATOM 729 C CA . VAL A 1 95 ? -0.092 -16.089 -21.237 1.00 83.00 95 VAL A CA 1
ATOM 730 C C . VAL A 1 95 ? 0.150 -17.480 -21.822 1.00 83.00 95 VAL A C 1
ATOM 732 O O . VAL A 1 95 ? 0.047 -17.667 -23.029 1.00 83.00 95 VAL A O 1
ATOM 735 N N . GLY A 1 96 ? 0.511 -18.446 -20.975 1.00 84.19 96 GLY A N 1
ATOM 736 C CA . GLY A 1 96 ? 0.848 -19.814 -21.394 1.00 84.19 96 GLY A CA 1
ATOM 737 C C . GLY A 1 96 ? 2.309 -20.033 -21.817 1.00 84.19 96 GLY A C 1
ATOM 738 O O . GLY A 1 96 ? 2.708 -21.177 -22.006 1.00 84.19 96 GLY A O 1
ATOM 739 N N . GLY A 1 97 ? 3.121 -18.973 -21.916 1.00 82.31 97 GLY A N 1
ATOM 740 C CA . GLY A 1 97 ? 4.566 -19.074 -22.160 1.00 82.31 97 GLY A CA 1
ATOM 741 C C . GLY A 1 97 ? 5.381 -19.314 -20.883 1.00 82.31 97 GLY A C 1
ATOM 742 O O . GLY A 1 97 ? 4.839 -19.364 -19.775 1.00 82.31 97 GLY A O 1
ATOM 743 N N . LYS A 1 98 ? 6.709 -19.437 -21.016 1.00 82.00 98 LYS A N 1
ATOM 744 C CA . LYS A 1 98 ? 7.620 -19.634 -19.876 1.00 82.00 98 LYS A CA 1
ATOM 745 C C . LYS A 1 98 ? 8.457 -18.385 -19.621 1.00 82.00 98 LYS A C 1
ATOM 747 O O . LYS A 1 98 ? 9.082 -17.837 -20.520 1.00 82.00 98 LYS A O 1
ATOM 752 N N . CYS A 1 99 ? 8.561 -17.979 -18.360 1.00 83.44 99 CYS A N 1
ATOM 753 C CA . CYS A 1 99 ? 9.410 -16.863 -17.943 1.00 83.44 99 CYS A CA 1
ATOM 754 C C . CYS A 1 99 ? 10.408 -17.326 -16.878 1.00 83.44 99 CYS A C 1
ATOM 756 O O . CYS A 1 99 ? 10.065 -18.102 -15.987 1.00 83.44 99 CYS A O 1
ATOM 758 N N . LYS A 1 100 ? 11.645 -16.829 -16.946 1.00 85.31 100 LYS A N 1
ATOM 759 C CA . LYS A 1 100 ? 12.687 -17.016 -15.932 1.00 85.31 100 LYS A CA 1
ATOM 760 C C . LYS A 1 100 ? 13.134 -15.661 -15.404 1.00 85.31 100 LYS A C 1
ATOM 762 O O . LYS A 1 100 ? 13.504 -14.784 -16.176 1.00 85.31 100 LYS A O 1
ATOM 767 N N . VAL A 1 101 ? 13.178 -15.522 -14.086 1.00 84.94 101 VAL A N 1
ATOM 768 C CA . VAL A 1 101 ? 13.714 -14.337 -13.409 1.00 84.94 101 VAL A CA 1
ATOM 769 C C . VAL A 1 101 ? 15.101 -14.678 -12.876 1.00 84.94 101 VAL A C 1
ATOM 771 O O . VAL A 1 101 ? 15.296 -15.735 -12.276 1.00 84.94 101 VAL A O 1
ATOM 774 N N . VAL A 1 102 ? 16.078 -13.812 -13.128 1.00 84.50 102 VAL A N 1
ATOM 775 C CA . VAL A 1 102 ? 17.434 -13.910 -12.578 1.00 84.50 102 VAL A CA 1
ATOM 776 C C . VAL A 1 102 ? 17.669 -12.668 -11.730 1.00 84.50 102 VAL A C 1
ATOM 778 O O . VAL A 1 102 ? 17.580 -11.562 -12.255 1.00 84.50 102 VAL A O 1
ATOM 781 N N . ALA A 1 103 ? 17.949 -12.852 -10.439 1.00 81.62 103 ALA A N 1
ATOM 782 C CA . ALA A 1 103 ? 18.259 -11.781 -9.492 1.00 81.62 103 ALA A CA 1
ATOM 783 C C . ALA A 1 103 ? 19.734 -11.859 -9.062 1.00 81.62 103 ALA A C 1
ATOM 785 O O . ALA A 1 103 ? 20.272 -12.958 -8.920 1.00 81.62 103 ALA A O 1
ATOM 786 N N . GLY A 1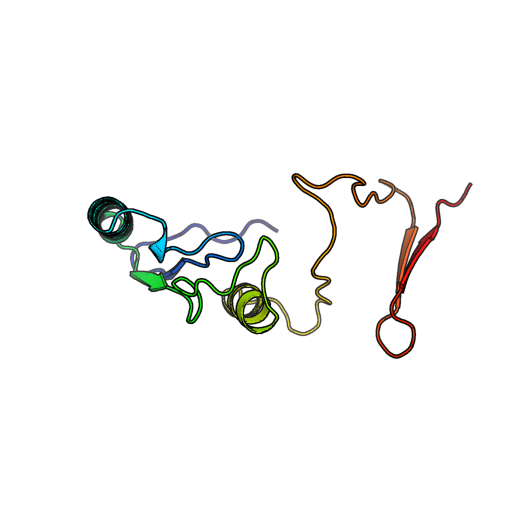 104 ? 20.383 -10.707 -8.865 1.00 79.06 104 GLY A N 1
ATOM 787 C CA . GLY A 1 104 ? 21.795 -10.600 -8.474 1.00 79.06 104 GLY A CA 1
ATOM 788 C C . GLY A 1 104 ? 22.596 -9.720 -9.438 1.00 79.06 104 GLY A C 1
ATOM 789 O O . GLY A 1 104 ? 22.063 -8.781 -10.026 1.00 79.06 104 GLY A O 1
ATOM 790 N N . TYR A 1 105 ? 23.884 -10.010 -9.630 1.00 78.12 105 TYR A N 1
ATOM 791 C CA . TYR A 1 105 ? 24.680 -9.303 -10.636 1.00 78.12 105 TYR A CA 1
ATOM 792 C C . TYR A 1 105 ? 24.172 -9.662 -12.044 1.00 78.12 105 TYR A C 1
ATOM 794 O O . TYR A 1 105 ? 24.224 -10.824 -12.447 1.00 78.12 105 TYR A O 1
ATOM 802 N N . GLY A 1 106 ? 23.635 -8.681 -12.778 1.00 77.88 106 GLY A N 1
ATOM 803 C CA . GLY A 1 106 ? 22.985 -8.908 -14.077 1.00 77.88 106 GLY A CA 1
ATOM 804 C C . GLY A 1 106 ? 21.500 -9.289 -13.994 1.00 77.88 106 GLY A C 1
ATOM 805 O O . GLY A 1 106 ? 21.046 -10.118 -14.789 1.00 77.88 106 GLY A O 1
ATOM 806 N N . THR A 1 107 ? 20.757 -8.707 -13.041 1.00 83.31 107 THR A N 1
ATOM 807 C CA . THR A 1 107 ? 19.300 -8.873 -12.895 1.00 83.31 107 THR A CA 1
ATOM 808 C C . THR A 1 107 ? 18.575 -8.731 -14.235 1.00 83.31 107 THR A C 1
ATOM 810 O O . THR A 1 107 ? 18.685 -7.702 -14.900 1.00 83.31 107 THR A O 1
ATOM 813 N N . LYS A 1 108 ? 17.825 -9.764 -14.633 1.00 83.81 108 LYS A N 1
ATOM 814 C CA . LYS A 1 108 ? 17.049 -9.775 -15.881 1.00 83.81 108 LYS A CA 1
ATOM 815 C C . LYS A 1 108 ? 15.840 -10.697 -15.798 1.00 83.81 108 LYS A C 1
ATOM 817 O O . LYS A 1 108 ? 15.885 -11.754 -15.164 1.00 83.81 108 LYS A O 1
ATOM 822 N N . ILE A 1 109 ? 14.784 -10.325 -16.513 1.00 82.50 109 ILE A N 1
ATOM 823 C CA . ILE A 1 109 ? 13.649 -11.199 -16.806 1.00 82.50 109 ILE A CA 1
ATOM 824 C C . ILE A 1 109 ?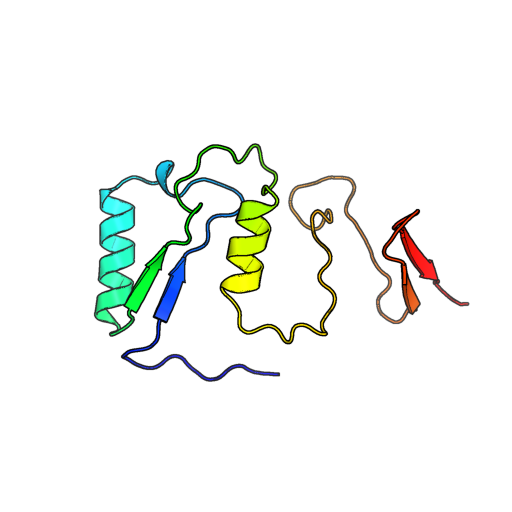 13.872 -11.760 -18.210 1.00 82.50 109 ILE A C 1
ATOM 826 O O . ILE A 1 109 ? 14.001 -11.013 -19.174 1.00 82.50 109 ILE A O 1
ATOM 830 N N . VAL A 1 110 ? 13.965 -13.082 -18.319 1.00 81.00 110 VAL A N 1
ATOM 831 C CA . VAL A 1 110 ? 14.090 -13.799 -19.588 1.00 81.00 110 VAL A CA 1
ATOM 832 C C . VAL A 1 110 ? 12.748 -14.441 -19.889 1.00 81.00 110 VAL A C 1
ATOM 834 O O . VAL A 1 110 ? 12.357 -15.411 -19.242 1.00 81.00 110 VAL A O 1
ATOM 837 N N . ILE A 1 111 ? 12.046 -13.896 -20.871 1.00 80.06 111 ILE A N 1
ATOM 838 C CA . ILE A 1 111 ? 10.790 -14.448 -21.367 1.00 80.06 111 ILE A CA 1
ATOM 839 C C . ILE A 1 111 ? 11.125 -15.374 -22.535 1.00 80.06 111 ILE A C 1
ATOM 841 O O . ILE A 1 111 ? 11.793 -14.960 -23.481 1.00 80.06 111 ILE A O 1
ATOM 845 N N . ARG A 1 112 ? 10.706 -16.637 -22.446 1.00 74.19 112 ARG A N 1
ATOM 846 C CA . ARG A 1 112 ? 10.783 -17.616 -23.530 1.00 74.19 112 ARG A CA 1
ATOM 847 C C . ARG A 1 112 ? 9.365 -17.933 -23.981 1.00 74.19 112 ARG A C 1
ATOM 849 O O . ARG A 1 112 ? 8.607 -18.613 -23.287 1.00 74.19 112 ARG A O 1
ATOM 856 N N . CYS A 1 113 ? 9.011 -17.405 -25.139 1.00 63.59 113 CYS A N 1
ATOM 857 C CA . CYS A 1 113 ? 7.925 -17.964 -25.921 1.00 63.59 113 CYS A CA 1
ATOM 858 C C . CYS A 1 113 ? 8.542 -19.168 -26.640 1.00 63.59 113 CYS A C 1
ATOM 860 O O . CYS A 1 113 ? 9.374 -18.966 -27.518 1.00 63.59 113 CYS A O 1
ATOM 862 N N . ASP A 1 114 ? 8.269 -20.386 -26.171 1.00 65.50 114 ASP A N 1
ATOM 863 C CA . ASP A 1 114 ? 8.611 -21.583 -26.949 1.00 65.50 114 ASP A CA 1
ATOM 864 C C . ASP A 1 114 ? 7.627 -21.667 -28.147 1.00 65.50 114 ASP A C 1
ATOM 866 O O . ASP A 1 114 ? 6.500 -21.171 -28.029 1.00 65.50 114 ASP A O 1
ATOM 870 N N . ASP A 1 115 ? 8.063 -22.262 -29.265 1.00 56.91 115 ASP A N 1
ATOM 871 C CA . ASP A 1 115 ? 7.206 -22.732 -30.374 1.00 56.91 115 ASP A CA 1
ATOM 872 C C . ASP A 1 115 ? 6.392 -23.977 -29.970 1.00 56.91 115 ASP A C 1
ATOM 874 O O . ASP A 1 115 ? 6.921 -24.808 -29.187 1.00 56.91 115 ASP A O 1
#

pLDDT: mean 86.06, std 8.39, range [56.91, 97.62]